Protein AF-A0A4R8V067-F1 (afdb_monomer_lite)

Sequence (103 aa):
MNEYLPGLIWLVVLLVVNAFFVGAEFAVISARRSQIEPVPSKRLRRLASVSCDSELEDALASMRRLGAHVATAFDADGTVTGVLFLEDIIEELVGQVEDATSI

Organism: NCBI:txid1259145

Radius of gyration: 29.81 Å; chains: 1; bounding box: 54×53×79 Å

Structure (mmCIF, N/CA/C/O backbone):
data_AF-A0A4R8V067-F1
#
_entry.id   AF-A0A4R8V067-F1
#
loop_
_atom_site.group_PDB
_atom_site.id
_atom_site.type_symbol
_atom_site.label_atom_id
_atom_site.label_alt_id
_atom_site.label_comp_id
_atom_site.label_asym_id
_atom_site.label_entity_id
_atom_site.label_seq_id
_atom_site.pdbx_PDB_ins_code
_atom_site.Cartn_x
_atom_site.Cartn_y
_atom_site.Cartn_z
_atom_site.occupancy
_atom_site.B_iso_or_equiv
_atom_site.auth_seq_id
_atom_site.auth_comp_id
_atom_site.auth_asym_id
_atom_site.auth_atom_id
_atom_site.pdbx_PDB_model_num
ATOM 1 N N . MET A 1 1 ? 30.471 10.918 -57.696 1.00 62.09 1 MET A N 1
ATOM 2 C CA . MET A 1 1 ? 29.982 9.702 -56.996 1.00 62.09 1 MET A CA 1
ATOM 3 C C . MET A 1 1 ? 30.967 9.141 -55.960 1.00 62.09 1 MET A C 1
ATOM 5 O O . MET A 1 1 ? 30.516 8.454 -55.058 1.00 62.09 1 MET A O 1
ATOM 9 N N . ASN A 1 2 ? 32.273 9.453 -56.023 1.00 73.06 2 ASN A N 1
ATOM 10 C CA . ASN A 1 2 ? 33.275 8.938 -55.069 1.00 73.06 2 ASN A CA 1
ATOM 11 C C . ASN A 1 2 ? 33.471 9.805 -53.803 1.00 73.06 2 ASN A C 1
ATOM 13 O O . ASN A 1 2 ? 34.094 9.358 -52.849 1.00 73.06 2 ASN A O 1
ATOM 17 N N . GLU A 1 3 ? 32.938 11.031 -53.785 1.00 80.44 3 GLU A N 1
ATOM 18 C CA . GLU A 1 3 ? 33.104 11.992 -52.677 1.00 80.44 3 GLU A CA 1
ATOM 19 C C . GLU A 1 3 ? 32.231 11.659 -51.454 1.00 80.44 3 GLU A C 1
ATOM 21 O O . GLU A 1 3 ? 32.603 11.969 -50.327 1.00 80.44 3 GLU A O 1
ATOM 26 N N . TYR A 1 4 ? 31.106 10.961 -51.653 1.00 84.50 4 TYR A N 1
ATOM 27 C CA . TYR A 1 4 ? 30.191 10.549 -50.575 1.00 84.50 4 TYR A CA 1
ATOM 28 C C . TYR A 1 4 ? 30.503 9.159 -50.004 1.00 84.50 4 TYR A C 1
ATOM 30 O O . TYR A 1 4 ? 30.048 8.821 -48.912 1.00 84.50 4 TYR A O 1
ATOM 38 N N . LEU A 1 5 ? 31.292 8.355 -50.725 1.00 88.50 5 LEU A N 1
ATOM 39 C CA . LEU A 1 5 ? 31.713 7.017 -50.312 1.00 88.50 5 LEU A CA 1
ATOM 40 C C . LEU A 1 5 ? 32.411 6.994 -48.933 1.00 88.50 5 LEU A C 1
ATOM 42 O O . LEU A 1 5 ? 32.012 6.170 -48.109 1.00 88.50 5 LEU A O 1
ATOM 46 N N . PRO A 1 6 ? 33.369 7.893 -48.608 1.00 91.94 6 PRO A N 1
ATOM 47 C CA . PRO A 1 6 ? 33.966 7.928 -47.269 1.00 91.94 6 PRO A CA 1
ATOM 48 C C . PRO A 1 6 ? 32.955 8.306 -46.177 1.00 91.94 6 PRO A C 1
ATOM 50 O O . PRO A 1 6 ? 33.018 7.766 -45.075 1.00 91.94 6 PRO A O 1
ATOM 53 N N . GLY A 1 7 ? 31.988 9.178 -46.486 1.00 92.25 7 GLY A N 1
ATOM 54 C CA . GLY A 1 7 ? 30.920 9.553 -45.556 1.00 92.25 7 GLY A CA 1
ATOM 55 C C . GLY A 1 7 ? 29.977 8.391 -45.249 1.00 92.25 7 GLY A C 1
ATOM 56 O O . GLY A 1 7 ? 29.638 8.166 -44.090 1.00 92.25 7 GLY A O 1
ATOM 57 N N . LEU A 1 8 ? 29.607 7.604 -46.265 1.00 94.44 8 LEU A N 1
ATOM 58 C CA . LEU A 1 8 ? 28.781 6.409 -46.086 1.00 94.44 8 LEU A CA 1
ATOM 59 C C . LEU A 1 8 ? 29.513 5.330 -45.280 1.00 94.44 8 LEU A C 1
ATOM 61 O O . LEU A 1 8 ? 28.918 4.721 -44.394 1.00 94.44 8 LEU A O 1
ATOM 65 N N . ILE A 1 9 ? 30.807 5.126 -45.544 1.00 95.19 9 ILE A N 1
ATOM 66 C CA . ILE A 1 9 ? 31.645 4.205 -44.765 1.00 95.19 9 ILE A CA 1
ATOM 67 C C . ILE A 1 9 ? 31.682 4.646 -43.300 1.00 95.19 9 ILE A C 1
ATOM 69 O O . ILE A 1 9 ? 31.447 3.831 -42.411 1.00 95.19 9 ILE A O 1
ATOM 73 N N . TRP A 1 10 ? 31.910 5.935 -43.041 1.00 95.69 10 TRP A N 1
ATOM 74 C CA . TRP A 1 10 ? 31.922 6.471 -41.682 1.00 95.69 10 TRP A CA 1
ATOM 75 C C . TRP A 1 10 ? 30.566 6.325 -40.983 1.00 95.69 10 TRP A C 1
ATOM 77 O O . TRP A 1 10 ? 30.518 5.924 -39.824 1.00 95.69 10 TRP A O 1
ATOM 87 N N . LEU A 1 11 ? 29.460 6.569 -41.693 1.00 96.62 11 LEU A N 1
ATOM 88 C CA . LEU A 1 11 ? 28.106 6.370 -41.173 1.00 96.62 11 LEU A CA 1
ATOM 89 C C . LEU A 1 11 ? 27.875 4.915 -40.758 1.00 96.62 11 LEU A C 1
ATOM 91 O O . LEU A 1 11 ? 27.388 4.667 -39.657 1.00 96.62 11 LEU A O 1
ATOM 95 N N . VAL A 1 12 ? 28.251 3.954 -41.606 1.00 97.19 12 VAL A N 1
ATOM 96 C CA . VAL A 1 12 ? 28.109 2.522 -41.303 1.00 97.19 12 VAL A CA 1
ATOM 97 C C . VAL A 1 12 ? 28.977 2.132 -40.107 1.00 97.19 12 VAL A C 1
ATOM 99 O O . VAL A 1 12 ? 28.497 1.446 -39.207 1.00 97.19 12 VAL A O 1
ATOM 102 N N . VAL A 1 13 ? 30.224 2.610 -40.049 1.00 97.56 13 VAL A N 1
ATOM 103 C CA . VAL A 1 13 ? 31.128 2.366 -38.913 1.00 97.56 13 VAL A CA 1
ATOM 104 C C . VAL A 1 13 ? 30.533 2.915 -37.617 1.00 97.56 13 VAL A C 1
ATOM 106 O O . VAL A 1 13 ? 30.448 2.189 -36.627 1.00 97.56 13 VAL A O 1
ATOM 109 N N . LEU A 1 14 ? 30.065 4.166 -37.623 1.00 96.50 14 LEU A N 1
ATOM 110 C CA . LEU A 1 14 ? 29.437 4.781 -36.457 1.00 96.50 14 LEU A CA 1
ATOM 111 C C . LEU A 1 14 ? 28.183 4.027 -36.017 1.00 96.50 14 LEU A C 1
ATOM 113 O O . LEU A 1 14 ? 27.982 3.844 -34.817 1.00 96.50 14 LEU A O 1
ATOM 117 N N . LEU A 1 15 ? 27.357 3.573 -36.959 1.00 97.44 15 LEU A N 1
ATOM 118 C CA . LEU A 1 15 ? 26.138 2.830 -36.655 1.00 97.44 15 LEU A CA 1
ATOM 119 C C . LEU A 1 15 ? 26.458 1.485 -35.995 1.00 97.44 15 LEU A C 1
ATOM 121 O O . LEU A 1 15 ? 25.839 1.144 -34.990 1.00 97.44 15 LEU A O 1
ATOM 125 N N . VAL A 1 16 ? 27.459 0.758 -36.499 1.00 98.19 16 VAL A N 1
ATOM 126 C CA . VAL A 1 16 ? 27.899 -0.522 -35.920 1.00 98.19 16 VAL A CA 1
ATOM 127 C C . VAL A 1 16 ? 28.457 -0.333 -34.509 1.00 98.19 16 VAL A C 1
ATOM 129 O O . VAL A 1 16 ? 28.077 -1.068 -33.597 1.00 98.19 16 VAL A O 1
ATOM 132 N N . VAL A 1 17 ? 29.319 0.667 -34.303 1.00 98.06 17 VAL A N 1
ATOM 133 C CA . VAL A 1 17 ? 29.922 0.937 -32.987 1.00 98.06 17 VAL A CA 1
ATOM 134 C C . VAL A 1 17 ? 28.861 1.358 -31.968 1.00 98.06 17 VAL A C 1
ATOM 136 O O . VAL A 1 17 ? 28.852 0.846 -30.848 1.00 98.06 17 VAL A O 1
ATOM 139 N N . ASN A 1 18 ? 27.927 2.233 -32.354 1.00 97.38 18 ASN A N 1
ATOM 140 C CA . ASN A 1 18 ? 26.826 2.631 -31.476 1.00 97.38 18 ASN A CA 1
ATOM 141 C C . ASN A 1 18 ? 25.896 1.454 -31.163 1.00 97.38 18 ASN A C 1
ATOM 143 O O . ASN A 1 18 ? 25.545 1.252 -30.004 1.00 97.38 18 ASN A O 1
ATOM 147 N N . ALA A 1 19 ? 25.533 0.644 -32.163 1.00 97.06 19 ALA A N 1
ATOM 148 C CA . ALA A 1 19 ? 24.684 -0.528 -31.958 1.00 97.06 19 ALA A CA 1
ATOM 149 C C . ALA A 1 19 ? 25.318 -1.532 -30.981 1.00 97.06 19 ALA A C 1
ATOM 151 O O . ALA A 1 19 ? 24.627 -2.071 -30.117 1.00 97.06 19 ALA A O 1
ATOM 152 N N . PHE A 1 20 ? 26.635 -1.743 -31.072 1.00 97.62 20 PHE A N 1
ATOM 153 C CA . PHE A 1 20 ? 27.371 -2.580 -30.125 1.00 97.62 20 PHE A CA 1
ATOM 154 C C . PHE A 1 20 ? 27.323 -2.017 -28.699 1.00 97.62 20 PHE A C 1
ATOM 156 O O . PHE A 1 20 ? 27.031 -2.755 -27.758 1.00 97.62 20 PHE A O 1
ATOM 163 N N . PHE A 1 21 ? 27.570 -0.714 -28.537 1.00 96.75 21 PHE A N 1
ATOM 164 C CA . PHE A 1 21 ? 27.558 -0.062 -27.227 1.00 96.75 21 PHE A CA 1
ATOM 165 C C . PHE A 1 21 ? 26.182 -0.144 -26.557 1.00 96.75 21 PHE A C 1
ATOM 167 O O . PHE A 1 21 ? 26.076 -0.568 -25.408 1.00 96.75 21 PHE A O 1
ATOM 174 N N . VAL A 1 22 ? 25.125 0.167 -27.311 1.00 95.62 22 VAL A N 1
ATOM 175 C CA . VAL A 1 22 ? 23.738 0.051 -26.846 1.00 95.62 22 VAL A CA 1
ATOM 176 C C . VAL A 1 22 ? 23.441 -1.389 -26.423 1.00 95.62 22 VAL A C 1
ATOM 178 O O . VAL A 1 22 ? 22.938 -1.621 -25.325 1.00 95.62 22 VAL A O 1
ATOM 181 N N . GLY A 1 23 ? 23.818 -2.378 -27.240 1.00 95.81 23 GLY A N 1
ATOM 182 C CA . GLY A 1 23 ? 23.655 -3.792 -26.896 1.00 95.81 23 GLY A CA 1
ATOM 183 C C . GLY A 1 23 ? 24.357 -4.186 -25.591 1.00 95.81 23 GLY A C 1
ATOM 184 O O . GLY A 1 23 ? 23.787 -4.926 -24.787 1.00 95.81 23 GLY A O 1
ATOM 185 N N . ALA A 1 24 ? 25.561 -3.661 -25.348 1.00 94.94 24 ALA A N 1
ATOM 186 C CA . ALA A 1 24 ? 26.307 -3.904 -24.116 1.00 94.94 24 ALA A CA 1
ATOM 187 C C . ALA A 1 24 ? 25.616 -3.293 -22.882 1.00 94.94 24 ALA A C 1
ATOM 189 O O . ALA A 1 24 ? 25.502 -3.964 -21.856 1.00 94.94 24 ALA A O 1
ATOM 190 N N . GLU A 1 25 ? 25.098 -2.066 -22.981 1.00 93.00 25 GLU A N 1
ATOM 191 C CA . GLU A 1 25 ? 24.334 -1.422 -21.902 1.00 93.00 25 GLU A CA 1
ATOM 192 C C . GLU A 1 25 ? 23.067 -2.216 -21.550 1.00 93.00 25 GLU A C 1
ATOM 194 O O . GLU A 1 25 ? 22.825 -2.531 -20.381 1.00 93.00 25 GLU A O 1
ATOM 199 N N . PHE A 1 26 ? 22.297 -2.624 -22.565 1.00 91.75 26 PHE A N 1
ATOM 200 C CA . PHE A 1 26 ? 21.102 -3.450 -22.374 1.00 91.75 26 PHE A CA 1
ATOM 201 C C . PHE A 1 26 ? 21.429 -4.804 -21.726 1.00 91.75 26 PHE A C 1
ATOM 203 O O . PHE A 1 26 ? 20.687 -5.259 -20.850 1.00 91.75 26 PHE A O 1
ATOM 210 N N . ALA A 1 27 ? 22.548 -5.435 -22.098 1.00 91.44 27 ALA A N 1
ATOM 211 C CA . ALA A 1 27 ? 22.997 -6.684 -21.484 1.00 91.44 27 ALA A CA 1
ATOM 212 C C . ALA A 1 27 ? 23.330 -6.509 -19.990 1.00 91.44 27 ALA A C 1
ATOM 214 O O . ALA A 1 27 ? 22.924 -7.331 -19.164 1.00 91.44 27 ALA A O 1
ATOM 215 N N . VAL A 1 28 ? 24.009 -5.414 -19.626 1.00 88.75 28 VAL A N 1
ATOM 216 C CA . VAL A 1 28 ? 24.350 -5.089 -18.230 1.00 88.75 28 VAL A CA 1
ATOM 217 C C . VAL A 1 28 ? 23.095 -4.835 -17.390 1.00 88.75 28 VAL A C 1
ATOM 219 O O . VAL A 1 28 ? 22.990 -5.340 -16.269 1.00 88.75 28 VAL A O 1
ATOM 222 N N . ILE A 1 29 ? 22.118 -4.102 -17.928 1.00 83.81 29 ILE A N 1
ATOM 223 C CA . ILE A 1 29 ? 20.855 -3.809 -17.234 1.00 83.81 29 ILE A CA 1
ATOM 224 C C . ILE A 1 29 ? 20.016 -5.086 -17.064 1.00 83.81 29 ILE A C 1
ATOM 226 O O . ILE A 1 29 ? 19.486 -5.331 -15.980 1.00 83.81 29 ILE A O 1
ATOM 230 N N . SER A 1 30 ? 19.951 -5.952 -18.083 1.00 78.00 30 SER A N 1
ATOM 231 C CA . SER A 1 30 ? 19.212 -7.223 -18.015 1.00 78.00 30 SER A CA 1
ATOM 232 C C . SER A 1 30 ? 19.787 -8.201 -16.986 1.00 78.00 30 SER A C 1
ATOM 234 O O . SER A 1 30 ? 19.037 -8.983 -16.396 1.00 78.00 30 SER A O 1
ATOM 236 N N . ALA A 1 31 ? 21.104 -8.180 -16.763 1.00 73.31 31 ALA A N 1
ATOM 237 C CA . ALA A 1 31 ? 21.754 -9.023 -15.762 1.00 73.31 31 ALA A CA 1
ATOM 238 C C . ALA A 1 31 ? 21.397 -8.604 -14.323 1.00 73.31 31 ALA A C 1
ATOM 240 O O . ALA A 1 31 ? 21.373 -9.442 -13.424 1.00 73.31 31 ALA A O 1
ATOM 241 N N . ARG A 1 32 ? 21.040 -7.329 -14.101 1.00 68.12 32 ARG A N 1
ATOM 242 C CA . ARG A 1 32 ? 20.500 -6.819 -12.829 1.00 68.12 32 ARG A CA 1
ATOM 243 C C . ARG A 1 32 ? 18.976 -6.897 -12.783 1.00 68.12 32 ARG A C 1
ATOM 245 O O . ARG A 1 32 ? 18.305 -5.971 -12.327 1.00 68.12 32 ARG A O 1
ATOM 252 N N . ARG A 1 33 ? 18.399 -8.022 -13.207 1.00 67.00 33 ARG A N 1
ATOM 253 C CA . ARG A 1 33 ? 17.011 -8.324 -12.855 1.00 67.00 33 ARG A CA 1
ATOM 254 C C . ARG A 1 33 ? 16.973 -8.501 -11.338 1.00 67.00 33 ARG A C 1
ATOM 256 O O . ARG A 1 33 ? 17.357 -9.546 -10.829 1.00 67.00 33 ARG A O 1
ATOM 263 N N . SER A 1 34 ? 16.568 -7.444 -10.636 1.00 67.88 34 SER A N 1
ATOM 264 C CA . SER A 1 34 ? 16.144 -7.482 -9.239 1.00 67.88 34 SER A CA 1
ATOM 265 C C . SER A 1 34 ? 15.121 -8.609 -9.110 1.00 67.88 34 SER A C 1
ATOM 267 O O . SER A 1 34 ? 13.958 -8.455 -9.483 1.00 67.88 34 SER A O 1
ATOM 269 N N . GLN A 1 35 ? 15.582 -9.793 -8.713 1.00 64.62 35 GLN A N 1
ATOM 270 C CA . GLN A 1 35 ? 14.689 -10.878 -8.366 1.00 64.62 35 GLN A CA 1
ATOM 271 C C . GLN A 1 35 ? 14.155 -10.522 -6.989 1.00 64.62 35 GLN A C 1
ATOM 273 O O . GLN A 1 35 ? 14.885 -10.544 -6.000 1.00 64.62 35 GLN A O 1
ATOM 278 N N . ILE A 1 36 ? 12.894 -10.102 -6.952 1.00 72.31 36 ILE A N 1
ATOM 279 C CA . ILE A 1 36 ? 12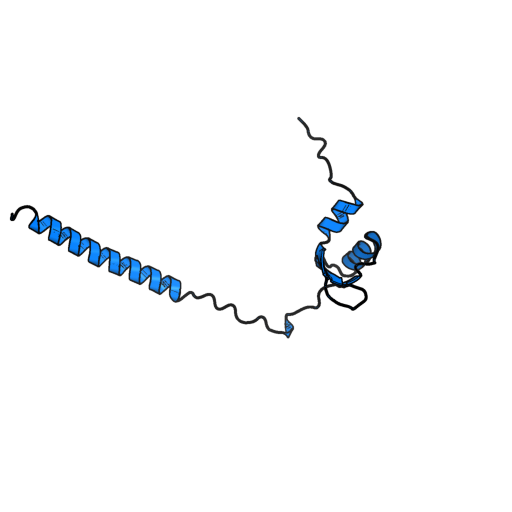.153 -9.979 -5.705 1.00 72.31 36 ILE A CA 1
ATOM 280 C C . ILE A 1 36 ? 11.980 -11.415 -5.209 1.00 72.31 36 ILE A C 1
ATOM 282 O O . ILE A 1 36 ? 11.049 -12.109 -5.611 1.00 72.31 36 ILE A O 1
ATOM 286 N N . GLU A 1 37 ? 12.933 -11.885 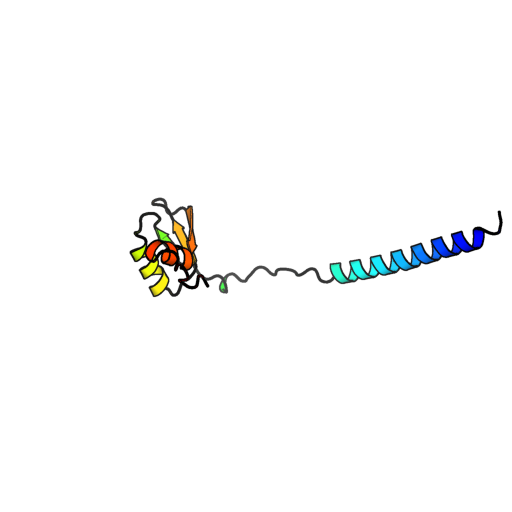-4.407 1.00 77.81 37 GLU A N 1
ATOM 287 C CA . GLU A 1 37 ? 12.812 -13.158 -3.706 1.00 77.81 37 GLU A CA 1
ATOM 288 C C . GLU A 1 37 ? 11.520 -13.101 -2.874 1.00 77.81 37 GLU A C 1
ATOM 290 O O . GLU A 1 37 ? 11.292 -12.098 -2.178 1.00 77.81 37 GLU A O 1
ATOM 295 N N . PRO A 1 38 ? 10.640 -14.115 -2.946 1.00 79.50 38 PRO A N 1
ATOM 296 C CA . PRO A 1 38 ? 9.404 -14.104 -2.181 1.00 79.50 38 PRO A CA 1
ATOM 297 C C . PRO A 1 38 ? 9.726 -13.947 -0.694 1.00 79.50 38 PRO A C 1
ATOM 299 O O . PRO A 1 38 ? 10.545 -14.676 -0.130 1.00 79.50 38 PRO A O 1
ATOM 302 N N . VAL A 1 39 ? 9.086 -12.967 -0.051 1.00 83.62 39 VAL A N 1
ATOM 303 C CA . VAL A 1 39 ? 9.313 -12.684 1.368 1.00 83.62 39 VAL A CA 1
ATOM 304 C C . VAL A 1 39 ? 9.005 -13.956 2.170 1.00 83.62 39 VAL A C 1
ATOM 306 O O . VAL A 1 39 ? 7.894 -14.482 2.063 1.00 83.62 39 VAL A O 1
ATOM 309 N N . PRO A 1 40 ? 9.947 -14.462 2.991 1.00 85.94 40 PRO A N 1
ATOM 310 C CA . PRO A 1 40 ? 9.715 -15.657 3.790 1.00 85.94 40 PRO A CA 1
ATOM 311 C C . PRO A 1 40 ? 8.474 -15.485 4.666 1.00 85.94 40 PRO A C 1
ATOM 313 O O . PRO A 1 40 ? 8.342 -14.468 5.347 1.00 85.94 40 PRO A O 1
ATOM 316 N N . SER A 1 41 ? 7.604 -16.494 4.724 1.00 84.00 41 SER A N 1
ATOM 317 C CA . SER A 1 41 ? 6.348 -16.434 5.492 1.00 84.00 41 SER A CA 1
ATOM 318 C C . SER A 1 41 ? 6.555 -16.079 6.969 1.00 84.00 41 SER A C 1
ATOM 320 O O . SER A 1 41 ? 5.741 -15.380 7.559 1.00 84.00 41 SER A O 1
ATOM 322 N N . LYS A 1 42 ? 7.699 -16.461 7.552 1.00 85.56 42 LYS A N 1
ATOM 323 C CA . LYS A 1 42 ? 8.097 -16.096 8.925 1.00 85.56 42 LYS A CA 1
ATOM 324 C C . LYS A 1 42 ? 8.297 -14.589 9.145 1.00 85.56 42 LYS A C 1
ATOM 326 O O . LYS A 1 42 ? 8.318 -14.150 10.289 1.00 85.56 42 LYS A O 1
ATOM 331 N N . ARG A 1 43 ? 8.486 -13.807 8.077 1.00 84.19 43 ARG A N 1
ATOM 332 C CA . ARG A 1 43 ? 8.615 -12.342 8.126 1.00 84.19 43 ARG A CA 1
ATOM 333 C C . ARG A 1 43 ? 7.286 -11.617 7.923 1.00 84.19 43 ARG A C 1
ATOM 335 O O . ARG A 1 43 ? 7.247 -10.402 8.097 1.00 84.19 43 ARG A O 1
ATOM 342 N N . LEU A 1 44 ? 6.215 -12.330 7.573 1.00 86.88 44 LEU A N 1
ATOM 343 C CA . LEU A 1 44 ? 4.876 -11.757 7.492 1.00 86.88 44 LEU A CA 1
ATOM 344 C C . LEU A 1 44 ? 4.328 -11.596 8.911 1.00 86.88 44 LEU A C 1
ATOM 346 O O . LEU A 1 44 ? 4.237 -12.561 9.671 1.00 86.88 44 LEU A O 1
ATOM 350 N N . ARG A 1 45 ? 3.963 -10.367 9.273 1.00 84.25 45 ARG A N 1
ATOM 351 C CA . ARG A 1 45 ? 3.287 -10.071 10.536 1.00 84.25 45 ARG A CA 1
ATOM 352 C C . ARG A 1 45 ? 1.824 -9.769 10.254 1.00 84.25 45 ARG A C 1
ATOM 354 O O . ARG A 1 45 ? 1.507 -9.114 9.267 1.00 84.25 45 ARG A O 1
ATOM 361 N N . ARG A 1 46 ? 0.939 -10.264 11.120 1.00 86.56 46 ARG A N 1
ATOM 362 C CA . ARG A 1 46 ? -0.495 -9.975 11.037 1.00 86.56 46 ARG A CA 1
ATOM 363 C C . ARG A 1 46 ? -0.707 -8.466 11.194 1.00 86.56 46 ARG A C 1
ATOM 365 O O . ARG A 1 46 ? -0.194 -7.887 12.152 1.00 86.56 46 ARG A O 1
ATOM 372 N N . LEU A 1 47 ? -1.434 -7.864 10.254 1.00 90.06 47 LEU A N 1
ATOM 373 C CA . LEU A 1 47 ? -1.866 -6.472 10.357 1.00 90.06 47 LEU A CA 1
ATOM 374 C C . LEU A 1 47 ? -2.908 -6.330 11.472 1.00 90.06 47 LEU A C 1
ATOM 376 O O . LEU A 1 47 ? -3.622 -7.284 11.787 1.00 90.06 47 LEU A O 1
ATOM 380 N N . ALA A 1 48 ? -2.998 -5.136 12.055 1.00 92.94 48 ALA A N 1
ATOM 381 C CA . ALA A 1 48 ? -4.134 -4.796 12.900 1.00 92.94 48 ALA A CA 1
ATOM 382 C C . ALA A 1 48 ? -5.435 -4.879 12.081 1.00 92.94 48 ALA A C 1
ATOM 384 O O . ALA A 1 48 ? -5.428 -4.700 10.860 1.00 92.94 48 ALA A O 1
ATOM 385 N N . SER A 1 49 ? -6.544 -5.175 12.748 1.00 94.31 49 SER A N 1
ATOM 386 C CA . SER A 1 49 ? -7.863 -5.301 12.129 1.00 94.31 49 SER A CA 1
ATOM 387 C C . SER A 1 49 ? -8.890 -4.554 12.964 1.00 94.31 49 SER A C 1
ATOM 389 O O . SER A 1 49 ? -8.899 -4.701 14.189 1.00 94.31 49 SER A O 1
ATOM 391 N N . VAL A 1 50 ? -9.745 -3.787 12.302 1.00 95.62 50 VAL A N 1
ATOM 392 C CA . VAL A 1 50 ? -10.773 -2.935 12.901 1.00 95.62 50 VAL A CA 1
ATOM 393 C C . VAL A 1 50 ? -12.095 -3.195 12.172 1.00 95.62 50 VAL A C 1
ATOM 395 O O . VAL A 1 50 ? -12.099 -3.380 10.956 1.00 95.62 50 VAL A O 1
ATOM 398 N N . SER A 1 51 ? -13.199 -3.268 12.917 1.00 95.38 51 SER A N 1
ATOM 399 C CA . SER A 1 51 ? -14.533 -3.437 12.326 1.00 95.38 51 SER A CA 1
ATOM 400 C C . SER A 1 51 ? -14.942 -2.166 11.581 1.00 95.38 51 SER A C 1
ATOM 402 O O . SER A 1 51 ? -14.668 -1.074 12.066 1.00 95.38 51 SER A O 1
ATOM 404 N N . CYS A 1 52 ? -15.636 -2.272 10.448 1.00 94.25 52 CYS A N 1
ATOM 405 C CA . CYS A 1 52 ? -16.202 -1.099 9.774 1.00 94.25 52 CYS A CA 1
ATOM 406 C C . CYS A 1 52 ? -17.298 -0.406 10.594 1.00 94.25 52 CYS A C 1
ATOM 408 O O . CYS A 1 52 ? -17.581 0.763 10.360 1.00 94.25 52 CYS A O 1
ATOM 410 N N . ASP A 1 53 ? -17.887 -1.116 11.557 1.00 93.88 53 ASP A N 1
ATOM 411 C CA . ASP A 1 53 ? -18.934 -0.595 12.436 1.00 93.88 53 ASP A CA 1
ATOM 412 C C . ASP A 1 53 ? -18.380 0.065 13.713 1.00 93.88 53 ASP A C 1
ATOM 414 O O . ASP A 1 53 ? -19.159 0.510 14.554 1.00 93.88 53 ASP A O 1
ATOM 418 N N . SER A 1 54 ? -17.054 0.086 13.921 1.00 94.25 54 SER A N 1
ATOM 419 C CA . SER A 1 54 ? -16.472 0.728 15.108 1.00 94.25 54 SER A CA 1
ATOM 420 C C . SER A 1 54 ? -16.437 2.245 14.972 1.00 94.25 54 SER A C 1
ATOM 422 O O . SER A 1 54 ? -16.110 2.757 13.901 1.00 94.25 54 SER A O 1
ATOM 424 N N . GLU A 1 55 ? -16.653 2.948 16.083 1.00 95.44 55 GLU A N 1
ATOM 425 C CA . GLU A 1 55 ? -16.418 4.389 16.148 1.00 95.44 55 GLU A CA 1
ATOM 426 C C . GLU A 1 55 ? -14.936 4.723 15.920 1.00 95.44 55 GLU A C 1
ATOM 428 O O . GLU A 1 55 ? -14.027 3.911 16.141 1.00 95.44 55 GLU A O 1
ATOM 433 N N . LEU A 1 56 ? -14.690 5.943 15.454 1.00 94.12 56 LEU A N 1
ATOM 434 C CA . LEU A 1 56 ? -13.372 6.389 15.025 1.00 94.12 56 LEU A CA 1
ATOM 435 C C . LEU A 1 56 ? -12.389 6.482 16.206 1.00 94.12 56 LEU A C 1
ATOM 437 O O . LEU A 1 56 ? -11.204 6.169 16.079 1.00 94.12 56 LEU A O 1
ATOM 441 N N . GLU A 1 57 ? -12.894 6.830 17.385 1.00 95.88 57 GLU A N 1
ATOM 442 C CA . GLU A 1 57 ? -12.174 6.879 18.653 1.00 95.88 57 GLU A CA 1
ATOM 443 C C . GLU A 1 57 ? -11.740 5.484 19.118 1.00 95.88 57 GLU A C 1
ATOM 445 O O . GLU A 1 57 ? -10.612 5.306 19.590 1.00 95.88 57 GLU A O 1
ATOM 450 N N . ASP A 1 58 ? -12.605 4.484 18.944 1.00 95.94 58 ASP A N 1
ATOM 451 C CA . ASP A 1 58 ? -12.318 3.088 19.278 1.00 95.94 58 ASP A CA 1
ATOM 452 C C . ASP A 1 58 ? -11.280 2.496 18.320 1.00 95.94 58 ASP A C 1
ATOM 454 O O . ASP A 1 58 ? -10.329 1.825 18.748 1.00 95.94 58 ASP A O 1
ATOM 458 N N . ALA A 1 59 ? -11.409 2.799 17.025 1.00 95.06 59 ALA A N 1
ATOM 459 C CA . ALA A 1 59 ? -10.416 2.460 16.013 1.00 95.06 59 ALA A CA 1
ATOM 460 C C . ALA A 1 59 ? -9.049 3.081 16.354 1.00 95.06 59 ALA A C 1
ATOM 462 O O . ALA A 1 59 ? -8.037 2.370 16.406 1.00 95.06 59 ALA A O 1
ATOM 463 N N . LEU A 1 60 ? -9.027 4.377 16.690 1.00 95.44 60 LEU A N 1
ATOM 464 C CA . LEU A 1 60 ? -7.831 5.105 17.117 1.00 95.44 60 LEU A CA 1
ATOM 465 C C . LEU A 1 60 ? -7.198 4.475 18.363 1.00 95.44 60 LEU A C 1
ATOM 467 O O . LEU A 1 60 ? -5.986 4.237 18.406 1.00 95.44 60 LEU A O 1
ATOM 471 N N . ALA A 1 61 ? -7.999 4.192 19.391 1.00 95.50 61 ALA A N 1
ATOM 472 C CA . ALA A 1 61 ? -7.528 3.596 20.634 1.00 95.50 61 ALA A CA 1
ATOM 473 C C . ALA A 1 61 ? -6.924 2.203 20.397 1.00 95.50 61 ALA A C 1
ATOM 475 O O . ALA A 1 61 ? -5.843 1.896 20.916 1.00 95.50 61 ALA A O 1
ATOM 476 N N . SER A 1 62 ? -7.575 1.381 19.570 1.00 94.94 62 SER A N 1
ATOM 477 C CA . SER A 1 62 ? -7.098 0.050 19.186 1.00 94.94 62 SER A CA 1
ATOM 478 C C . SER A 1 62 ? -5.767 0.116 18.428 1.00 94.94 62 SER A C 1
ATOM 480 O O . SER A 1 62 ? -4.798 -0.556 18.804 1.00 94.94 62 SER A O 1
ATOM 482 N N . MET A 1 63 ? -5.671 0.988 17.419 1.00 95.06 63 MET A N 1
ATOM 483 C CA . MET A 1 63 ? -4.456 1.179 16.620 1.00 95.06 63 MET A CA 1
ATOM 484 C C . MET A 1 63 ? -3.289 1.713 17.460 1.00 95.06 63 MET A C 1
ATOM 486 O O . MET A 1 63 ? -2.184 1.167 17.391 1.00 95.06 63 MET A O 1
ATOM 490 N N . ARG A 1 64 ? -3.533 2.687 18.351 1.00 94.88 64 ARG A N 1
ATOM 491 C CA . ARG A 1 64 ? -2.523 3.208 19.293 1.00 94.88 64 ARG A CA 1
ATOM 492 C C . ARG A 1 64 ? -2.041 2.149 20.278 1.00 94.88 64 ARG A C 1
ATOM 494 O O . ARG A 1 64 ? -0.840 2.049 20.519 1.00 94.88 64 ARG A O 1
ATOM 501 N N . ARG A 1 65 ? -2.948 1.331 20.827 1.00 94.75 65 ARG A N 1
ATOM 502 C CA . ARG A 1 65 ? -2.598 0.236 21.749 1.00 94.75 65 ARG A CA 1
ATOM 503 C C . ARG A 1 65 ? -1.713 -0.815 21.079 1.00 94.75 65 ARG A C 1
ATOM 505 O O . ARG A 1 65 ? -0.827 -1.370 21.726 1.00 94.75 65 ARG A O 1
ATOM 512 N N . LEU A 1 66 ? -1.960 -1.101 19.803 1.00 93.69 66 LEU A N 1
ATOM 513 C CA . LEU A 1 66 ? -1.183 -2.060 19.015 1.00 93.69 66 LEU A CA 1
ATOM 514 C C . LEU A 1 66 ? 0.097 -1.457 18.412 1.00 93.69 66 LEU A C 1
ATOM 516 O O . LEU A 1 66 ? 0.913 -2.206 17.875 1.00 93.69 66 LEU A O 1
ATOM 520 N N . GLY A 1 67 ? 0.282 -0.134 18.490 1.00 93.88 67 GLY A N 1
ATOM 521 C CA . GLY A 1 67 ? 1.366 0.574 17.805 1.00 93.88 67 GLY A CA 1
ATOM 522 C C . GLY A 1 67 ? 1.284 0.452 16.277 1.00 93.88 67 GLY A C 1
ATOM 523 O O . GLY A 1 67 ? 2.314 0.463 15.602 1.00 93.88 67 GLY A O 1
ATOM 524 N N . ALA A 1 68 ? 0.077 0.271 15.733 1.00 94.75 68 ALA A N 1
ATOM 525 C CA . ALA A 1 68 ? -0.164 0.050 14.314 1.00 94.75 68 ALA A CA 1
ATOM 526 C C . ALA A 1 68 ? -0.565 1.360 13.627 1.00 94.75 68 ALA A C 1
ATOM 528 O O . ALA A 1 68 ? -1.499 2.024 14.060 1.00 94.75 68 ALA A O 1
ATOM 529 N N . HIS A 1 69 ? 0.125 1.702 12.538 1.00 95.56 69 HIS A N 1
ATOM 530 C CA . HIS A 1 69 ? -0.208 2.866 11.704 1.00 95.56 69 HIS A CA 1
ATOM 531 C C . HIS A 1 69 ? -1.151 2.498 10.554 1.00 95.56 69 HIS A C 1
ATOM 533 O O . HIS A 1 69 ? -1.772 3.365 9.960 1.00 95.56 69 HIS A O 1
ATOM 539 N N . VAL A 1 70 ? -1.262 1.201 10.260 1.00 95.75 70 VAL A N 1
ATOM 540 C CA . VAL A 1 70 ? -2.101 0.657 9.197 1.00 95.75 70 VAL A CA 1
ATOM 541 C C . VAL A 1 70 ? -2.905 -0.501 9.769 1.00 95.75 70 VAL A C 1
ATOM 543 O O . VAL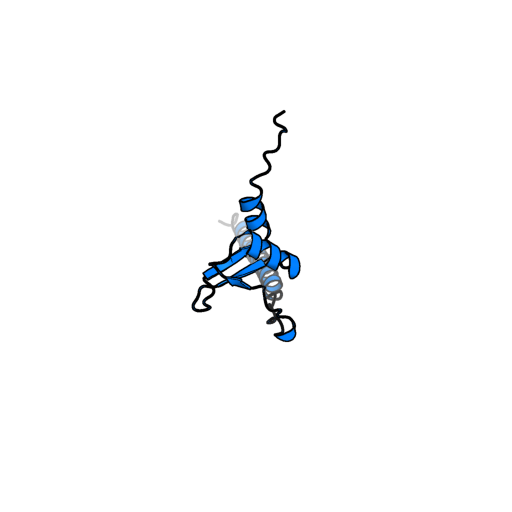 A 1 70 ? -2.345 -1.387 10.430 1.00 95.75 70 VAL A O 1
ATOM 546 N N . ALA A 1 71 ? -4.205 -0.504 9.502 1.00 96.38 71 ALA A N 1
ATOM 547 C CA . ALA A 1 71 ? -5.112 -1.572 9.884 1.00 96.38 71 ALA A CA 1
ATOM 548 C C . ALA A 1 71 ? -6.021 -1.965 8.717 1.00 96.38 71 ALA A C 1
ATOM 550 O O . ALA A 1 71 ? -6.303 -1.172 7.832 1.00 96.38 71 ALA A O 1
ATOM 551 N N . THR A 1 72 ? -6.487 -3.205 8.715 1.00 96.62 72 THR A N 1
ATOM 552 C CA . THR A 1 72 ? -7.527 -3.670 7.788 1.00 96.62 72 THR A CA 1
ATOM 553 C C . THR A 1 72 ? -8.905 -3.347 8.356 1.00 96.62 72 THR A C 1
ATOM 555 O O . THR A 1 72 ? -9.132 -3.561 9.546 1.00 96.62 72 THR A O 1
ATOM 558 N N . ALA A 1 73 ? -9.804 -2.847 7.513 1.00 95.44 73 ALA A N 1
ATOM 559 C CA . ALA A 1 73 ? -11.216 -2.661 7.827 1.00 95.44 73 ALA A CA 1
ATOM 560 C C . ALA A 1 73 ? -11.987 -3.899 7.367 1.00 95.44 73 ALA A C 1
ATOM 562 O O . ALA A 1 73 ? -11.842 -4.290 6.206 1.00 95.44 73 ALA A O 1
ATOM 563 N N . PHE A 1 74 ? -12.788 -4.509 8.238 1.00 96.56 74 PHE A N 1
ATOM 564 C CA . PHE A 1 74 ? -13.601 -5.676 7.888 1.00 96.56 74 PHE A CA 1
ATOM 565 C C . PHE A 1 74 ? -15.083 -5.464 8.199 1.00 96.56 74 PHE A C 1
ATOM 567 O O . PHE A 1 74 ? -15.411 -4.754 9.146 1.00 96.56 74 PHE A O 1
ATOM 574 N N . ASP A 1 75 ? -15.957 -6.075 7.402 1.00 96.00 75 ASP A N 1
ATOM 575 C CA . ASP A 1 75 ? -17.408 -6.070 7.613 1.00 96.00 75 ASP A CA 1
ATOM 576 C C . ASP A 1 75 ? -17.884 -7.149 8.601 1.00 96.00 75 ASP A C 1
ATOM 578 O O . ASP A 1 75 ? -17.103 -7.962 9.095 1.00 96.00 75 ASP A O 1
ATOM 582 N N . ALA A 1 76 ? -19.185 -7.185 8.893 1.00 93.88 76 ALA A N 1
ATOM 583 C CA . ALA A 1 76 ? -19.775 -8.185 9.787 1.00 93.88 76 ALA A CA 1
ATOM 584 C C . ALA A 1 76 ? -19.547 -9.644 9.330 1.00 93.88 76 ALA A C 1
ATOM 586 O O . ALA A 1 76 ? -19.529 -10.550 10.167 1.00 93.88 76 ALA A O 1
ATOM 587 N N . ASP A 1 77 ? -19.328 -9.869 8.031 1.00 94.25 77 ASP A N 1
ATOM 588 C CA . ASP A 1 77 ? -19.033 -11.180 7.446 1.00 94.25 77 ASP A CA 1
ATOM 589 C C . ASP A 1 77 ? -17.532 -11.539 7.532 1.00 94.25 77 ASP A C 1
ATOM 591 O O . ASP A 1 77 ? -17.120 -12.650 7.183 1.00 94.25 77 ASP A O 1
ATOM 595 N N . GLY A 1 78 ? -16.698 -10.623 8.038 1.00 91.81 78 GLY A N 1
ATOM 596 C CA . GLY A 1 78 ? -15.249 -10.774 8.165 1.00 91.81 78 GLY A CA 1
ATOM 597 C C . GLY A 1 78 ? -14.489 -10.526 6.860 1.00 91.81 78 GLY A C 1
ATOM 598 O O . GLY A 1 78 ? -13.293 -10.829 6.778 1.00 91.81 78 GLY A O 1
ATOM 599 N N . THR A 1 79 ? -15.156 -9.987 5.841 1.00 95.88 79 THR A N 1
ATOM 600 C CA . THR A 1 79 ? -14.540 -9.628 4.565 1.00 95.88 79 THR A CA 1
ATOM 601 C C . THR A 1 79 ? -13.802 -8.309 4.722 1.00 95.88 79 THR A C 1
ATOM 603 O O . THR A 1 79 ? -14.326 -7.352 5.282 1.00 95.88 79 THR A O 1
ATOM 606 N N . VAL A 1 80 ? -12.563 -8.239 4.228 1.00 96.25 80 VAL A N 1
ATOM 607 C CA . VAL A 1 80 ? -11.792 -6.992 4.254 1.00 96.25 80 VAL A CA 1
ATOM 608 C C . VAL A 1 80 ? -12.361 -6.033 3.211 1.00 96.25 80 VAL A C 1
ATOM 610 O O . VAL A 1 80 ? -12.178 -6.237 2.012 1.00 96.25 80 VAL A O 1
ATOM 613 N N . THR A 1 81 ? -13.018 -4.980 3.682 1.00 95.06 81 THR A N 1
ATOM 614 C CA . THR A 1 81 ? -13.609 -3.921 2.853 1.00 95.06 81 THR A CA 1
ATOM 615 C C . THR A 1 81 ? -12.573 -2.863 2.479 1.00 95.06 81 THR A C 1
ATOM 617 O O . THR A 1 81 ? -12.681 -2.228 1.432 1.00 95.06 81 THR A O 1
ATOM 620 N N . GLY A 1 82 ? -11.539 -2.680 3.306 1.00 93.62 82 GLY A N 1
ATOM 621 C CA . GLY A 1 82 ? -10.526 -1.661 3.058 1.00 93.62 82 GLY A CA 1
ATOM 622 C C . GLY A 1 82 ? -9.368 -1.657 4.046 1.00 93.62 82 GLY A C 1
ATOM 623 O O . GLY A 1 82 ? -9.118 -2.621 4.773 1.00 93.62 82 GLY A O 1
ATOM 624 N N . VAL A 1 83 ? -8.642 -0.544 4.048 1.00 95.12 83 VAL A N 1
ATOM 625 C CA . VAL A 1 83 ? -7.499 -0.278 4.922 1.00 95.12 83 VAL A CA 1
ATOM 626 C C . V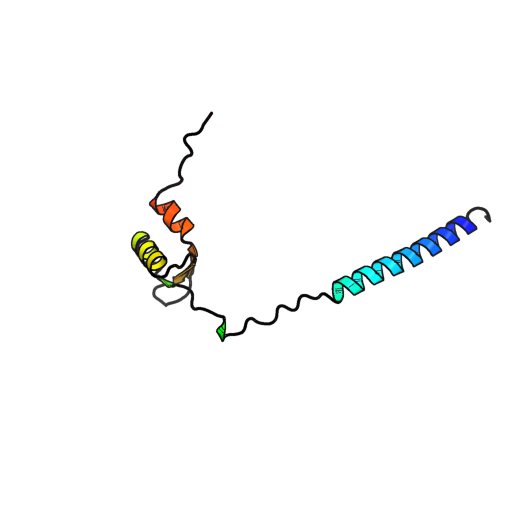AL A 1 83 ? -7.709 1.090 5.562 1.00 95.12 83 VAL A C 1
ATOM 628 O O . VAL A 1 83 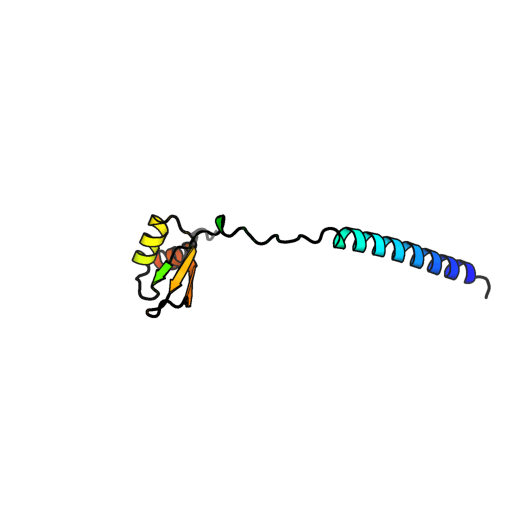? -8.145 2.014 4.885 1.00 95.12 83 VAL A O 1
ATOM 631 N N . LEU A 1 84 ? -7.403 1.198 6.850 1.00 94.38 84 LEU A N 1
ATOM 632 C CA . LEU A 1 84 ? -7.373 2.445 7.604 1.00 94.38 84 LEU A CA 1
ATOM 633 C C . LEU A 1 84 ? -5.930 2.844 7.886 1.00 94.38 84 LEU A C 1
ATOM 635 O O . LEU A 1 84 ? -5.111 1.999 8.277 1.00 94.38 84 LEU A O 1
ATOM 639 N N . PHE A 1 85 ? -5.662 4.137 7.760 1.00 95.88 85 PHE A N 1
ATOM 640 C CA . PHE A 1 85 ? -4.428 4.760 8.204 1.00 95.88 85 PHE A CA 1
ATOM 641 C C . PHE A 1 85 ? -4.672 5.561 9.478 1.00 95.88 85 PHE A C 1
ATOM 643 O O . PHE A 1 85 ? -5.730 6.154 9.674 1.00 95.88 85 PHE A O 1
ATOM 650 N N . LEU A 1 86 ? -3.689 5.548 10.375 1.00 95.06 86 LEU A N 1
ATOM 651 C CA . LEU A 1 86 ? -3.780 6.265 11.642 1.00 95.06 86 LEU A CA 1
ATOM 652 C C . LEU A 1 86 ? -3.865 7.781 11.420 1.00 95.06 86 LEU A C 1
ATOM 654 O O . LEU A 1 86 ? -4.564 8.458 12.166 1.00 95.06 86 LEU A O 1
ATOM 658 N N . GLU A 1 87 ? -3.153 8.297 10.418 1.00 94.81 87 GLU A N 1
ATOM 659 C CA . GLU A 1 87 ? -3.183 9.709 10.039 1.00 94.81 87 GLU A CA 1
ATOM 660 C C . GLU A 1 87 ? -4.581 10.177 9.625 1.00 94.81 87 GLU A C 1
ATOM 662 O O . GLU A 1 87 ? -5.040 11.175 10.170 1.00 94.81 87 GLU A O 1
ATOM 667 N N . ASP A 1 88 ? -5.284 9.421 8.779 1.00 94.00 88 ASP A N 1
ATOM 668 C CA . ASP A 1 88 ? -6.633 9.763 8.312 1.00 94.00 88 ASP 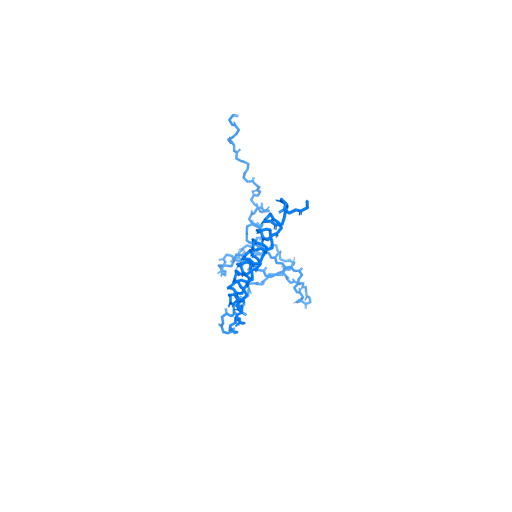A CA 1
ATOM 669 C C . ASP A 1 88 ? -7.618 9.814 9.488 1.00 94.00 88 ASP A C 1
ATOM 671 O O . ASP A 1 88 ? -8.428 10.726 9.614 1.00 94.00 88 ASP A O 1
ATOM 675 N N . ILE A 1 89 ? -7.506 8.855 10.415 1.00 93.75 89 ILE A N 1
ATOM 676 C CA . ILE A 1 89 ? -8.327 8.814 11.631 1.00 93.75 89 ILE A CA 1
ATOM 677 C C . ILE A 1 89 ? -8.099 10.059 12.497 1.00 93.75 89 ILE A C 1
ATOM 679 O O . ILE A 1 89 ? -9.042 10.621 13.053 1.00 93.75 89 ILE A O 1
ATOM 683 N N . ILE A 1 90 ? -6.840 10.474 12.654 1.00 93.00 90 ILE A N 1
ATOM 684 C CA . ILE A 1 90 ? -6.494 11.667 13.433 1.00 93.00 90 ILE A CA 1
ATOM 685 C C . ILE A 1 90 ? -6.992 12.925 12.722 1.00 93.00 90 ILE A C 1
ATOM 687 O O . ILE A 1 90 ? -7.515 13.813 13.388 1.00 93.00 90 ILE A O 1
ATOM 691 N N . GLU A 1 91 ? -6.842 12.999 11.403 1.00 93.25 91 GLU A N 1
ATOM 692 C CA . GLU A 1 91 ? -7.305 14.120 10.588 1.00 93.25 91 GLU A CA 1
ATOM 693 C C . GLU A 1 91 ? -8.818 14.314 10.705 1.00 93.25 91 GLU A C 1
ATOM 695 O O . GLU A 1 91 ? -9.269 15.427 10.960 1.00 93.25 91 GLU A O 1
ATOM 700 N N . GLU A 1 92 ? -9.596 13.237 10.624 1.00 92.69 92 GLU A N 1
ATOM 701 C CA . GLU A 1 92 ? -11.053 13.299 10.761 1.00 92.69 92 GLU A CA 1
ATOM 702 C C . GLU A 1 92 ? -11.496 13.694 12.185 1.00 92.69 92 GLU A C 1
ATOM 704 O O . GLU A 1 92 ? -12.456 14.446 12.350 1.00 92.69 92 GLU A O 1
ATOM 709 N N . LEU A 1 93 ? -10.790 13.239 13.232 1.00 90.62 93 LEU A N 1
ATOM 710 C CA . LEU A 1 93 ? -11.125 13.572 14.628 1.00 90.62 93 LEU A CA 1
ATOM 711 C C . LEU A 1 93 ? -10.692 14.981 15.050 1.00 90.62 93 LEU A C 1
ATOM 713 O O . LEU A 1 93 ? -11.359 15.615 15.869 1.00 90.62 93 LEU A O 1
ATOM 717 N N . VAL A 1 94 ? -9.537 15.444 14.575 1.00 88.69 94 VAL A N 1
ATOM 718 C CA . VAL A 1 94 ? -8.920 16.708 15.012 1.00 88.69 94 VAL A CA 1
ATOM 719 C C . VAL A 1 94 ? -9.210 17.849 14.030 1.00 88.69 94 VAL A C 1
ATOM 721 O O . VAL A 1 94 ? -9.177 19.014 14.424 1.00 88.69 94 VAL A O 1
ATOM 724 N N . GLY A 1 95 ? -9.547 17.531 12.781 1.00 80.81 95 GLY A N 1
ATOM 725 C CA . GLY A 1 95 ? -9.610 18.479 11.675 1.00 80.81 95 GLY A CA 1
ATOM 726 C C . GLY A 1 95 ? -8.220 18.827 11.135 1.00 80.81 95 GLY A C 1
ATOM 727 O O . GLY A 1 95 ? -7.190 18.559 11.761 1.00 80.81 95 GLY A O 1
ATOM 728 N N . GLN A 1 96 ? -8.176 19.461 9.961 1.00 71.38 96 GLN A N 1
ATOM 729 C CA . GLN A 1 96 ? -6.921 19.986 9.430 1.00 71.38 96 GLN A CA 1
ATOM 730 C C . GLN A 1 96 ? -6.446 21.162 10.288 1.00 71.38 96 GLN A C 1
ATOM 732 O O . GLN A 1 96 ? -7.198 22.098 10.562 1.00 71.38 96 GLN A O 1
ATOM 737 N N . VAL A 1 97 ? -5.184 21.122 10.715 1.00 66.31 97 VAL A N 1
ATOM 738 C CA . VAL A 1 97 ? -4.556 22.268 11.374 1.00 66.31 97 VAL A CA 1
ATOM 739 C C . VAL A 1 97 ? -4.377 23.352 10.313 1.00 66.31 97 VAL A C 1
ATOM 741 O O . VAL A 1 97 ? -3.427 23.303 9.535 1.00 66.31 97 VAL A O 1
ATOM 744 N N . GLU A 1 98 ? -5.302 24.312 10.251 1.00 64.12 98 GLU A N 1
ATOM 745 C CA . GLU A 1 98 ? -5.099 25.521 9.456 1.00 64.12 98 GLU A CA 1
ATOM 746 C C . GLU A 1 98 ? -3.912 26.284 10.053 1.00 64.12 98 GLU A C 1
ATOM 748 O O . GLU A 1 98 ? -3.967 26.794 11.176 1.00 64.12 98 GLU A O 1
ATOM 753 N N . ASP A 1 99 ? -2.802 26.306 9.318 1.00 67.50 99 ASP A N 1
ATOM 754 C CA . ASP A 1 99 ? -1.630 27.096 9.664 1.00 67.50 99 ASP A CA 1
ATOM 755 C C . ASP A 1 99 ? -2.049 28.573 9.700 1.00 67.50 99 ASP A C 1
ATOM 757 O O . ASP A 1 99 ? -2.365 29.178 8.676 1.00 67.50 99 ASP A O 1
ATOM 761 N N . ALA A 1 100 ? -2.069 29.171 10.893 1.00 60.56 100 ALA A N 1
ATOM 762 C CA . ALA A 1 100 ? -2.402 30.581 11.099 1.00 60.56 100 ALA A CA 1
ATOM 763 C C . ALA A 1 100 ? -1.288 31.535 10.615 1.00 60.56 100 ALA A C 1
ATOM 765 O O . ALA A 1 100 ? -1.211 32.684 11.051 1.00 60.56 100 ALA A O 1
ATOM 766 N N . THR A 1 101 ? -0.421 31.074 9.712 1.00 62.81 101 THR A N 1
ATOM 767 C CA . THR A 1 101 ? 0.653 31.851 9.099 1.00 62.81 101 THR A CA 1
ATOM 768 C C . THR A 1 101 ? 0.263 32.240 7.674 1.00 62.81 101 THR A C 1
ATOM 770 O O . THR A 1 101 ? 0.938 31.906 6.703 1.00 62.81 101 THR A O 1
ATOM 773 N N . SER A 1 102 ? -0.832 32.992 7.540 1.00 56.84 102 SER A N 1
ATOM 774 C CA . SER A 1 102 ? -0.945 33.906 6.403 1.00 56.84 102 SER A CA 1
ATOM 775 C C . SER A 1 102 ? -0.160 35.164 6.762 1.00 56.84 102 SER A C 1
ATOM 777 O O . SER A 1 102 ? -0.619 36.007 7.532 1.00 56.84 102 SER A O 1
ATOM 779 N N . ILE A 1 103 ? 1.065 35.210 6.247 1.00 53.16 103 ILE A N 1
ATOM 780 C CA . ILE A 1 103 ? 1.896 36.414 6.102 1.00 53.16 103 ILE A CA 1
ATOM 781 C C . ILE A 1 103 ? 1.169 37.490 5.293 1.00 53.16 103 ILE A C 1
ATOM 783 O O . ILE A 1 103 ? 0.365 37.120 4.405 1.00 53.16 103 ILE A O 1
#

Foldseek 3Di:
DVPCVVVVVVVVVVVVVVVVVVVVVVVVVVVPPPDPDPDPPVPDDDFAEDEPPDDLVVVLVSCVVVVHQKYFYAYPVRHGPGMDGNVVSCCVVVPDDDDPPPD

pLDDT: mean 88.46, std 10.98, range [53.16, 98.19]

InterPro domains:
  IPR046342 CBS domain superfamily [G3DSA:3.10.580.10] (19-101)
  IPR046342 CBS domain superfamily [SSF54631] (42-100)
  IPR051676 UPF0053 domain-containing protein [PTHR43099] (44-101)

Secondary structure (DSSP, 8-state):
--SSHHHHHHHHHHHHHHHHHHHHHHHHHHHT----PPPPGGG--PPEEEETTS-HHHHHHHHHHHT-SEEEEE-TT--EEEEEEHHHHHHHHH---------